Protein 2WY4 (pdb70)

Radius of gyration: 14.41 Å; Cα contacts (8 Å, |Δi|>4): 106; chains: 1; bounding box: 36×35×30 Å

Sequence (139 aa):
TKEQIQIIKDCVPILQKNGEDLTNEFYKIMFNDYPEVKPMFNMEKQISGEQPKALAMAILMAAKNIENLENMRSFVDKVAITHVNLGVKEEHYPIVGACLLKAIKNLLNPDEATLKAWEVAYGKIAKFYIDIEKKLYDK

Secondary structure (DSSP, 8-state):
-HHHHHHHHHHHHHHHHHHHHHHHHHHHHHHHH-GGGGGGS-HHHHHTSHHHHHHHHHHHHHHHTTT-GGGGHHHHHHHHHHHHHTT--GGGHHHHHHHHHHHHHHHH---HHHHHHHHHHHHHHHHHHHHHHHHHHH-

InterPro domains:
  IPR000971 Globin [PF00042] (26-127)
  IPR000971 Globin [PS01033] (1-135)
  IPR009050 Globin-like superfamily [SSF46458] (1-138)
  IPR012292 Globin/Protoglobin [G3DSA:1.10.490.10] (1-140)

B-factor: mean 18.57, std 6.19, range [10.31, 53.13]

Nearest PDB structures (foldseek):
  2wy4-assembly1_A  TM=1.007E+00  e=5.651E-18  Campylobacter jejuni
  7dih-assembly2_B  TM=9.253E-01  e=9.214E-10  Aquifex aeolicus VF5
  3tm9-assembly1_A-2  TM=9.077E-01  e=5.449E-09  Vitreoscilla stercoraria
  4g1b-assembly2_B  TM=9.362E-01  e=6.433E-08  Saccharomyces cerevisiae YJM789
  1gvh-assembly1_A  TM=9.076E-01  e=1.593E-06  Escherichia coli

Organism: Campylobacter jejuni subsp. jejuni serotype O:2 (strain ATCC 700819 / NCTC 11168) (NCBI:txid192222)

CATH classification: 1.10.490.10

Solvent-accessible surface area: 8184 Å² total; per-residue (Å²): 141,166,148,52,48,99,35,4,71,79,5,19,74,76,7,130,163,62,3,58,62,4,0,71,33,4,7,148,10,4,30,112,69,63,77,117,7,89,114,46,54,100,65,148,70,32,152,73,8,104,34,1,107,41,38,5,127,14,17,16,58,1,0,114,27,9,128,70,20,91,101,1,96,85,66,0,52,120,37,0,92,73,45,30,117,86,25,22,92,75,127,46,20,92,35,41,7,57,2,7,33,90,0,2,101,79,83,47,114,23,93,130,56,19,26,112,1,4,102,62,3,30,32,103,19,6,128,24,16,16,81,15,5,91,122,84,84,94,172

Foldseek 3Di:
DVVLLVLLVVCLVVLVVCQLVLLLQLCVQLCVVPVVCVVLDDVVCSVVSNVSVVVSVVSSLCSVQLVPCVVCVVVLLVVLVSCLVSPNALVCLVSSLVSSLVSCCVPVVDDVSSSVSSSVSSVVVSVVNNVSNVVVVVD

Structure (mmCIF, N/CA/C/O backbone):
data_2WY4
#
_entry.id   2WY4
#
_cell.length_a   39.550
_cell.length_b   37.980
_cell.length_c   43.760
_cell.angle_alpha   90.00
_cell.angle_beta   102.68
_cell.angle_gamma   90.00
#
_symmetry.space_group_name_H-M   'P 1 21 1'
#
loop_
_entity.id
_entity.type
_entity.pdbx_description
1 polymer 'SINGLE DOMAIN HAEMOGLOBIN'
2 non-polymer 'PROTOPORPHYRIN IX CONTAINING FE'
3 non-polymer 'CYANIDE ION'
4 water water
#
loop_
_atom_site.group_PDB
_atom_site.id
_atom_site.type_symbol
_atom_site.label_atom_id
_atom_site.label_alt_id
_atom_site.label_comp_id
_atom_site.label_asym_id
_atom_site.label_entity_id
_atom_site.label_seq_id
_atom_site.pdbx_PDB_ins_code
_atom_site.Cartn_x
_atom_site.Cartn_y
_atom_site.Cartn_z
_atom_site.occupancy
_atom_site.B_iso_or_equiv
_atom_site.auth_seq_id
_atom_site.auth_comp_id
_atom_site.auth_asym_id
_atom_site.auth_atom_id
_atom_site.pdbx_PDB_model_num
ATOM 1 N N . THR A 1 2 ? 3.023 15.761 22.868 0.010 24.81 2 THR A N 1
ATOM 2 C CA . THR A 1 2 ? 2.012 15.419 21.825 0.010 24.80 2 THR A CA 1
ATOM 3 C C . THR A 1 2 ? 2.239 16.218 20.516 0.010 24.83 2 THR A C 1
ATOM 4 O O . THR A 1 2 ? 2.398 15.620 19.457 0.010 24.80 2 THR A O 1
ATOM 8 N N . LYS A 1 3 ? 2.227 17.552 20.593 1.00 24.85 3 LYS A N 1
ATOM 9 C CA . LYS A 1 3 ? 2.475 18.452 19.447 1.00 24.36 3 LYS A CA 1
ATOM 10 C C . LYS A 1 3 ? 3.933 18.504 18.959 1.00 22.72 3 LYS A C 1
ATOM 11 O O . LYS A 1 3 ? 4.201 18.572 17.744 1.00 22.38 3 LYS A O 1
ATOM 17 N N . GLU A 1 4 ? 4.883 18.545 19.888 1.00 21.53 4 GLU A N 1
ATOM 18 C CA . GLU A 1 4 ? 6.292 18.568 19.514 1.00 21.23 4 GLU A CA 1
ATOM 19 C C . GLU A 1 4 ? 6.640 17.264 18.789 1.00 20.73 4 GLU A C 1
ATOM 20 O O . GLU A 1 4 ? 7.345 17.297 17.773 1.00 19.53 4 GLU A O 1
ATOM 26 N N . GLN A 1 5 ? 6.167 16.135 19.309 1.00 20.30 5 GLN A N 1
ATOM 27 C CA . GLN A 1 5 ? 6.410 14.826 18.688 1.00 20.40 5 GLN A CA 1
ATOM 28 C C . GLN A 1 5 ? 5.800 14.711 17.290 1.00 19.24 5 GLN A C 1
ATOM 29 O O . GLN A 1 5 ? 6.413 14.138 16.401 1.00 19.22 5 GLN A O 1
ATOM 35 N N . ILE A 1 6 ? 4.598 15.238 17.114 1.00 18.16 6 ILE A N 1
ATOM 36 C CA . ILE A 1 6 ? 3.971 15.230 15.790 1.00 18.64 6 ILE A CA 1
ATOM 37 C C . ILE A 1 6 ? 4.846 15.989 14.809 1.00 17.80 6 ILE A C 1
ATOM 38 O O . ILE A 1 6 ? 5.088 15.531 13.702 1.00 18.17 6 ILE A O 1
ATOM 43 N N . GLN A 1 7 ? 5.304 17.164 15.214 1.00 16.11 7 GLN A N 1
ATOM 44 C CA . GLN A 1 7 ? 6.110 17.977 14.329 1.00 15.97 7 GLN A CA 1
ATOM 45 C C . GLN A 1 7 ? 7.429 17.303 13.980 1.00 16.02 7 GLN A C 1
ATOM 46 O O . GLN A 1 7 ? 7.895 17.403 12.850 1.00 15.92 7 GLN A O 1
ATOM 52 N N . ILE A 1 8 ? 8.051 16.616 14.932 1.00 15.99 8 ILE A N 1
ATOM 53 C CA . ILE A 1 8 ? 9.275 15.893 14.650 1.00 15.98 8 ILE A CA 1
ATOM 54 C C . ILE A 1 8 ? 9.011 14.856 13.565 1.00 15.98 8 ILE A C 1
ATOM 55 O O . ILE A 1 8 ? 9.797 14.731 12.624 1.00 16.01 8 ILE A O 1
ATOM 60 N N . ILE A 1 9 ? 7.923 14.099 13.686 1.00 15.57 9 ILE A N 1
ATOM 61 C CA . ILE A 1 9 ? 7.618 13.121 12.650 1.00 16.14 9 ILE A CA 1
ATOM 62 C C . ILE A 1 9 ? 7.416 13.807 11.303 1.00 17.33 9 ILE A C 1
ATOM 63 O O . ILE A 1 9 ? 7.962 13.351 10.302 1.00 15.80 9 ILE A O 1
ATOM 68 N N . LYS A 1 10 ? 6.672 14.907 11.252 1.00 17.07 10 LYS A N 1
ATOM 69 C CA . LYS A 1 10 ? 6.514 15.649 9.986 1.00 17.49 10 LYS A CA 1
ATOM 70 C C . LYS A 1 10 ? 7.856 16.131 9.451 1.00 17.03 10 LYS A C 1
ATOM 71 O O . LYS A 1 10 ? 8.086 16.098 8.231 1.00 17.22 10 LYS A O 1
ATOM 82 N N . ASP A 1 11 ? 8.748 16.581 10.321 1.00 17.23 11 ASP A N 1
ATOM 83 C CA . ASP A 1 11 ? 10.050 17.086 9.926 1.00 17.59 11 ASP A CA 1
ATOM 84 C C . ASP A 1 11 ? 10.857 15.995 9.254 1.00 16.69 11 ASP A C 1
ATOM 85 O O . ASP A 1 11 ? 11.758 16.260 8.482 1.00 17.93 11 ASP A O 1
ATOM 90 N N . CYS A 1 12 ? 10.541 14.757 9.578 1.00 15.85 12 CYS A N 1
ATOM 91 C CA . CYS A 1 12 ? 11.253 13.619 9.018 1.00 15.97 12 CYS A CA 1
ATOM 92 C C . CYS A 1 12 ? 10.755 13.210 7.645 1.00 15.53 12 CYS A C 1
ATOM 93 O O . CYS A 1 12 ? 11.451 12.462 6.951 1.00 16.03 12 CYS A O 1
ATOM 96 N N . VAL A 1 13 ? 9.574 13.688 7.233 1.00 15.22 13 VAL A N 1
ATOM 97 C CA . VAL A 1 13 ? 9.087 13.398 5.878 1.00 15.92 13 VAL A CA 1
ATOM 98 C C . VAL A 1 13 ? 10.137 13.711 4.779 1.00 15.04 13 VAL A C 1
ATOM 99 O O . VAL A 1 13 ? 10.474 12.855 3.979 1.00 15.01 13 VAL A O 1
ATOM 103 N N . PRO A 1 14 ? 10.663 14.921 4.729 1.00 16.89 14 PRO A N 1
ATOM 104 C CA . PRO A 1 14 ? 11.683 15.229 3.723 1.00 17.32 14 PRO A CA 1
ATOM 105 C C . PRO A 1 14 ? 12.920 14.352 3.786 1.00 17.27 14 PRO A C 1
ATOM 106 O O . PRO A 1 14 ? 13.532 14.032 2.760 1.00 17.81 14 PRO A O 1
ATOM 110 N N . ILE A 1 15 ? 13.305 13.965 4.996 1.00 17.68 15 ILE A N 1
ATOM 111 C CA . ILE A 1 15 ? 14.473 13.127 5.163 1.00 17.82 15 ILE A CA 1
ATOM 112 C C . ILE A 1 15 ? 14.236 11.787 4.509 1.00 16.56 15 ILE A C 1
ATOM 113 O O . ILE A 1 15 ? 15.105 11.220 3.854 1.00 18.54 15 ILE A O 1
ATOM 118 N N . LEU A 1 16 ? 13.028 11.282 4.689 1.00 16.36 16 LEU A N 1
ATOM 119 C CA . LEU A 1 16 ? 12.634 10.029 4.101 1.00 16.06 16 LEU A CA 1
ATOM 120 C C . LEU A 1 16 ? 12.401 10.165 2.591 1.00 16.44 16 LEU A C 1
ATOM 121 O O . LEU A 1 16 ? 12.630 9.215 1.846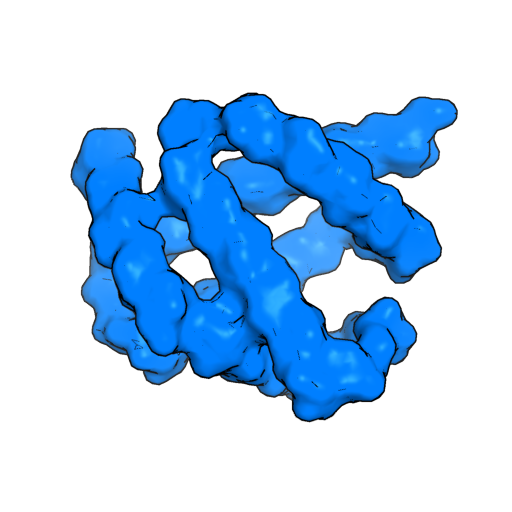 1.00 16.08 16 LEU A O 1
ATOM 126 N N . GLN A 1 17 ? 11.921 11.322 2.153 1.00 16.58 17 GLN A N 1
ATOM 127 C CA . GLN A 1 17 ? 11.775 11.551 0.707 1.00 16.68 17 GLN A CA 1
ATOM 128 C C . GLN A 1 17 ? 13.147 11.465 0.041 1.00 16.71 17 GLN A C 1
ATOM 129 O O . GLN A 1 17 ? 13.257 10.958 -1.078 1.00 19.10 17 GLN A O 1
ATOM 135 N N . LYS A 1 18 ? 14.182 11.955 0.719 1.00 17.82 18 LYS A N 1
ATOM 136 C CA . LYS A 1 18 ? 15.495 12.047 0.128 1.00 19.04 18 LYS A CA 1
ATOM 137 C C . LYS A 1 18 ? 16.317 10.793 0.283 1.00 18.33 18 LYS A C 1
ATOM 138 O O . LYS A 1 18 ? 17.057 10.415 -0.619 1.00 19.17 18 LYS A O 1
ATOM 144 N N . ASN A 1 19 ? 16.213 10.124 1.425 1.00 16.52 19 ASN A N 1
ATOM 145 C CA . ASN A 1 19 ? 17.060 8.964 1.657 1.00 16.05 19 ASN A CA 1
ATOM 146 C C . ASN A 1 19 ? 16.314 7.793 2.263 1.00 15.13 19 ASN A C 1
ATOM 147 O O . ASN A 1 19 ? 16.910 6.928 2.889 1.00 14.60 19 ASN A O 1
ATOM 152 N N . GLY A 1 20 ? 15.000 7.763 2.082 1.00 14.23 20 GLY A N 1
ATOM 153 C CA . GLY A 1 20 ? 14.209 6.696 2.650 1.00 14.43 20 GLY A CA 1
ATOM 154 C C . GLY A 1 20 ? 14.640 5.322 2.216 1.00 13.45 20 GLY A C 1
ATOM 155 O O . GLY A 1 20 ? 14.604 4.392 2.988 1.00 13.84 20 GLY A O 1
ATOM 156 N N . GLU A 1 21 ? 14.997 5.155 0.948 1.00 13.28 21 GLU A N 1
ATOM 157 C CA . GLU A 1 21 ? 15.456 3.877 0.445 1.00 13.88 21 GLU A CA 1
ATOM 158 C C . GLU A 1 21 ? 16.742 3.455 1.118 1.00 14.02 21 GLU A C 1
ATOM 159 O O . GLU A 1 21 ? 16.959 2.279 1.338 1.00 13.56 21 GLU A O 1
ATOM 165 N N . ASP A 1 22 ? 17.595 4.423 1.436 1.00 13.22 22 ASP A N 1
ATOM 166 C CA . ASP A 1 22 ? 18.810 4.092 2.142 1.00 13.90 22 ASP A CA 1
ATOM 167 C C . ASP A 1 22 ? 18.488 3.586 3.569 1.00 13.54 22 ASP A C 1
ATOM 168 O O . ASP A 1 22 ? 19.087 2.627 4.067 1.00 13.39 22 ASP A O 1
ATOM 173 N N . LEU A 1 23 ? 17.515 4.228 4.210 1.00 12.77 23 LEU A N 1
ATOM 174 C CA . LEU A 1 23 ? 17.070 3.785 5.530 1.00 12.30 23 LEU A CA 1
ATOM 175 C C . LEU A 1 23 ? 16.523 2.358 5.441 1.00 12.35 23 LEU A C 1
ATOM 176 O O . LEU A 1 23 ? 16.824 1.523 6.275 1.00 12.51 23 LEU A O 1
ATOM 181 N N . THR A 1 24 ? 15.688 2.079 4.433 1.00 11.51 24 THR A N 1
ATOM 182 C CA . THR A 1 24 ? 15.109 0.761 4.394 1.00 11.51 24 THR A CA 1
ATOM 183 C C . THR A 1 24 ? 16.103 -0.291 3.928 1.00 11.90 24 THR A C 1
ATOM 184 O O . THR A 1 24 ? 16.007 -1.438 4.317 1.00 12.11 24 THR A O 1
ATOM 188 N N . ASN A 1 25 ? 17.064 0.082 3.099 1.00 13.55 25 ASN A N 1
ATOM 189 C CA . ASN A 1 25 ? 18.132 -0.856 2.793 1.00 13.61 25 ASN A CA 1
ATOM 190 C C . ASN A 1 25 ? 18.810 -1.285 4.092 1.00 13.45 25 ASN A C 1
ATOM 191 O O . ASN A 1 25 ? 19.068 -2.455 4.289 1.00 14.40 25 ASN A O 1
ATOM 196 N N . GLU A 1 26 ? 19.083 -0.331 4.978 1.00 13.81 26 GLU A N 1
ATOM 197 C CA . GLU A 1 26 ? 19.708 -0.625 6.275 1.00 14.23 26 GLU A CA 1
ATOM 198 C C . GLU A 1 26 ? 18.786 -1.475 7.157 1.00 12.65 26 GLU A C 1
ATOM 199 O O . GLU A 1 26 ? 19.229 -2.444 7.753 1.00 13.49 26 GLU A O 1
ATOM 205 N N . PHE A 1 27 ? 17.501 -1.158 7.170 1.00 12.26 27 PHE A N 1
ATOM 206 C CA . PHE A 1 27 ? 16.523 -1.956 7.895 1.00 12.23 27 PHE A CA 1
ATOM 207 C C . PHE A 1 27 ? 16.553 -3.417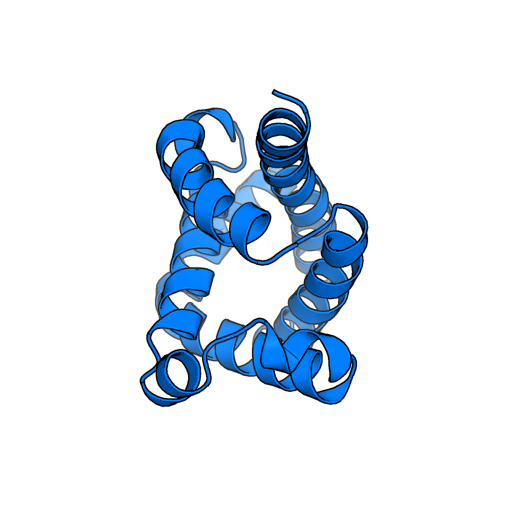 7.436 1.00 11.91 27 PHE A C 1
ATOM 208 O O . PHE A 1 27 ? 16.623 -4.316 8.287 1.00 13.49 27 PHE A O 1
ATOM 216 N N . TYR A 1 28 ? 16.503 -3.691 6.122 1.00 12.69 28 TYR A N 1
ATOM 217 C CA . TYR A 1 28 ? 16.509 -5.076 5.689 1.00 11.92 28 TYR A CA 1
ATOM 218 C C . TYR A 1 28 ? 17.830 -5.776 5.970 1.00 12.46 28 TYR A C 1
ATOM 219 O O . TYR A 1 28 ? 17.837 -6.953 6.252 1.00 12.58 28 TYR A O 1
ATOM 228 N N . LYS A 1 29 ? 18.942 -5.058 5.872 1.00 14.03 29 LYS A N 1
ATOM 229 C CA . LYS A 1 29 ? 20.242 -5.626 6.260 1.00 14.93 29 LYS A CA 1
ATOM 230 C C . LYS A 1 29 ? 20.205 -6.102 7.722 1.00 15.19 29 LYS A C 1
ATOM 231 O O . LYS A 1 29 ? 20.571 -7.243 8.047 1.00 15.77 29 LYS A O 1
ATOM 237 N N . ILE A 1 30 ? 19.755 -5.226 8.601 1.00 15.00 30 ILE A N 1
ATOM 238 C CA . ILE A 1 30 ? 19.678 -5.551 10.034 1.00 15.20 30 ILE A CA 1
ATOM 239 C C . ILE A 1 30 ? 18.717 -6.711 10.268 1.00 14.82 30 ILE A C 1
ATOM 240 O O . ILE A 1 30 ? 19.047 -7.671 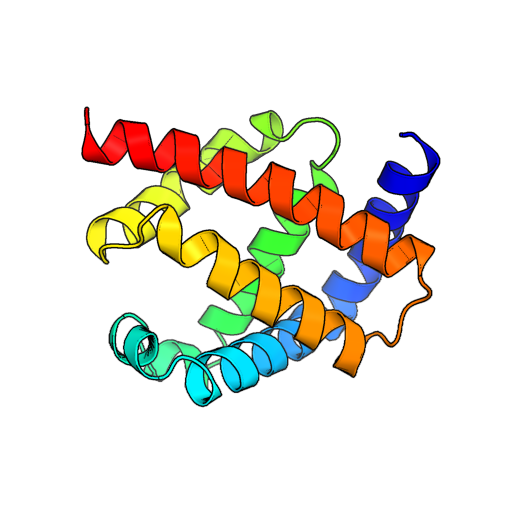10.941 1.00 15.31 30 ILE A O 1
ATOM 245 N N . MET A 1 31 ? 17.529 -6.630 9.700 1.00 13.96 31 MET A N 1
ATOM 246 C CA . MET A 1 31 ? 16.554 -7.644 9.963 1.00 13.53 31 MET A CA 1
ATOM 247 C C . MET A 1 31 ? 16.953 -9.008 9.435 1.00 14.49 31 MET A C 1
ATOM 248 O O . MET A 1 31 ? 16.796 -9.999 10.120 1.00 14.50 31 MET A O 1
ATOM 253 N N . PHE A 1 32 ? 17.482 -9.067 8.209 1.00 14.16 32 PHE A N 1
ATOM 254 C CA . PHE A 1 32 ? 17.878 -10.352 7.647 1.00 14.86 32 PHE A CA 1
ATOM 255 C C . PHE A 1 32 ? 19.076 -10.938 8.387 1.00 15.31 32 PHE A C 1
ATOM 256 O O . PHE A 1 32 ? 19.211 -12.156 8.487 1.00 17.08 32 PHE A O 1
ATOM 264 N N . ASN A 1 33 ? 19.928 -10.083 8.922 1.00 16.20 33 ASN A N 1
ATOM 265 C CA . ASN A 1 33 ? 21.077 -10.553 9.712 1.00 17.25 33 ASN A CA 1
ATOM 266 C C . ASN A 1 33 ? 20.697 -11.054 11.079 1.00 17.77 33 ASN A C 1
ATOM 267 O O . ASN A 1 33 ? 21.239 -12.075 11.539 1.00 19.30 33 ASN A O 1
ATOM 272 N N . ASP A 1 34 ? 19.802 -10.334 11.765 1.00 17.27 34 ASP A N 1
ATOM 273 C CA . ASP A 1 34 ? 19.457 -10.633 13.159 1.00 17.71 34 ASP A CA 1
ATOM 274 C C . ASP A 1 34 ? 18.325 -11.632 13.259 1.00 17.86 34 ASP A C 1
ATOM 275 O O . ASP A 1 34 ? 18.210 -12.374 14.250 1.00 18.41 34 ASP A O 1
ATOM 280 N N . TYR A 1 35 ? 17.467 -11.640 12.230 1.00 17.62 35 TYR A N 1
ATOM 281 C CA . TYR A 1 35 ? 16.267 -12.480 12.194 1.00 17.69 35 TYR A CA 1
ATOM 282 C C . TYR A 1 35 ? 16.180 -13.203 10.836 1.00 17.41 35 TYR A C 1
ATOM 283 O O . TYR A 1 35 ? 15.217 -13.092 10.069 1.00 17.62 35 TYR A O 1
ATOM 292 N N . PRO A 1 36 ? 17.181 -14.010 10.548 1.00 17.59 36 PRO A N 1
ATOM 293 C CA . PRO A 1 36 ? 17.254 -14.662 9.236 1.00 18.02 36 PRO A CA 1
ATOM 294 C C . PRO A 1 36 ? 16.019 -15.521 8.943 1.00 18.18 36 PRO A C 1
ATOM 295 O O . PRO A 1 36 ? 15.676 -15.720 7.779 1.00 19.02 36 PRO A O 1
ATOM 299 N N . GLU A 1 37 ? 15.339 -15.970 9.983 1.00 17.89 37 GLU A N 1
ATOM 300 C CA . GLU A 1 37 ? 14.163 -16.788 9.820 1.00 18.21 37 GLU A CA 1
ATOM 301 C C . GLU A 1 37 ? 13.058 -16.080 9.043 1.00 17.66 37 GLU A C 1
ATOM 302 O O . GLU A 1 37 ? 12.226 -16.742 8.431 1.00 17.36 37 GLU A O 1
ATOM 308 N N . VAL A 1 38 ? 13.042 -14.749 9.045 1.00 17.14 38 VAL A N 1
ATOM 309 C CA . VAL A 1 38 ? 11.993 -14.049 8.285 1.00 16.70 38 VAL A CA 1
ATOM 310 C C . VAL A 1 38 ? 12.364 -13.863 6.823 1.00 16.26 38 VAL A C 1
ATOM 311 O O . VAL A 1 38 ? 11.475 -13.609 6.006 1.00 15.14 38 VAL A O 1
ATOM 315 N N . LYS A 1 39 ? 13.637 -14.017 6.463 1.00 15.92 39 LYS A N 1
ATOM 316 C CA . LYS A 1 39 ? 14.050 -13.708 5.093 1.00 16.69 39 LYS A CA 1
ATOM 317 C C . LYS A 1 39 ? 13.239 -14.415 3.995 1.00 14.69 39 LYS A C 1
ATOM 318 O O . LYS A 1 39 ? 12.857 -13.772 3.027 1.00 15.50 39 LYS A O 1
ATOM 324 N N . PRO A 1 40 ? 12.999 -15.724 4.103 1.00 15.89 40 PRO A N 1
ATOM 325 C CA . PRO A 1 40 ? 12.252 -16.414 3.028 1.00 16.03 40 PRO A CA 1
ATOM 326 C C . PRO A 1 40 ? 10.831 -15.920 2.793 1.00 15.91 40 PRO A C 1
ATOM 327 O O . PRO A 1 40 ? 10.234 -16.286 1.767 1.00 15.98 40 PRO A O 1
ATOM 331 N N . MET A 1 41 ? 10.280 -15.150 3.723 1.00 15.05 41 MET A N 1
ATOM 332 C CA . MET A 1 41 ? 8.967 -14.557 3.527 1.00 14.40 41 MET A CA 1
ATOM 333 C C . MET A 1 41 ? 9.015 -13.521 2.387 1.00 13.81 41 MET A C 1
ATOM 334 O O . MET A 1 41 ? 8.034 -13.315 1.654 1.00 13.63 41 MET A O 1
ATOM 339 N N . PHE A 1 42 ? 10.172 -12.897 2.220 1.00 13.47 42 PHE A N 1
ATOM 340 C CA . PHE A 1 42 ? 10.371 -11.840 1.250 1.00 13.60 42 PHE A CA 1
ATOM 341 C C . PHE A 1 42 ? 10.910 -12.379 -0.062 1.00 14.28 42 PHE A C 1
ATOM 342 O O . PHE A 1 42 ? 11.572 -13.406 -0.082 1.00 15.64 42 PHE A O 1
ATOM 350 N N . ASN A 1 43 ? 10.613 -11.656 -1.131 1.00 13.63 43 ASN A N 1
ATOM 351 C CA . ASN A 1 43 ? 11.146 -11.996 -2.431 1.00 13.31 43 ASN A CA 1
ATOM 352 C C . ASN A 1 43 ? 12.484 -11.291 -2.629 1.00 12.71 43 ASN A C 1
ATOM 353 O O . ASN A 1 43 ? 12.552 -10.081 -2.720 1.00 12.99 43 ASN A O 1
ATOM 358 N N . MET A 1 44 ? 13.573 -12.047 -2.705 1.00 13.77 44 MET A N 1
ATOM 359 C CA . MET A 1 44 ? 14.863 -11.392 -2.870 1.00 14.62 44 MET A CA 1
ATOM 360 C C . MET A 1 44 ? 15.036 -10.607 -4.164 1.00 14.58 44 MET A C 1
ATOM 361 O O . MET A 1 44 ? 15.807 -9.667 -4.215 1.00 14.97 44 MET A O 1
ATOM 366 N N . GLU A 1 45 ? 14.319 -11.006 -5.210 1.00 14.68 45 GLU A N 1
ATOM 367 C CA . GLU A 1 45 ? 14.396 -10.259 -6.455 1.00 15.97 45 GLU A CA 1
ATOM 368 C C . GLU A 1 45 ? 13.931 -8.841 -6.201 1.00 15.61 45 GLU A C 1
ATOM 369 O O . GLU A 1 45 ? 14.445 -7.897 -6.785 1.00 15.08 45 GLU A O 1
ATOM 375 N N . LYS A 1 46 ? 12.921 -8.713 -5.336 1.00 14.85 46 LYS A N 1
ATOM 376 C CA . LYS A 1 46 ? 12.336 -7.393 -5.019 1.00 14.73 46 LYS A CA 1
ATOM 377 C C . LYS A 1 46 ? 13.275 -6.578 -4.112 1.00 14.43 46 LYS A C 1
ATOM 378 O O . LYS A 1 46 ? 13.149 -5.364 -4.038 1.00 15.31 46 LYS A O 1
ATOM 384 N N . GLN A 1 47 ? 14.217 -7.263 -3.462 1.00 14.94 47 GLN A N 1
ATOM 385 C CA . GLN A 1 47 ? 15.203 -6.566 -2.653 1.00 14.92 47 GLN A CA 1
ATOM 386 C C . GLN A 1 47 ? 16.290 -6.054 -3.593 1.00 15.53 47 GLN A C 1
ATOM 387 O O . GLN A 1 47 ? 16.698 -4.904 -3.536 1.00 16.01 47 GLN A O 1
ATOM 393 N N . ILE A 1 48 ? 16.760 -6.931 -4.482 1.00 15.72 48 ILE A N 1
ATOM 394 C CA . ILE A 1 48 ? 17.831 -6.559 -5.383 1.00 16.50 48 ILE A CA 1
ATOM 395 C C . ILE A 1 48 ? 17.445 -5.413 -6.333 1.00 15.48 48 ILE A C 1
ATOM 396 O O . ILE A 1 48 ? 18.243 -4.537 -6.565 1.00 16.26 48 ILE A O 1
ATOM 401 N N . SER A 1 49 ? 16.200 -5.395 -6.783 1.00 14.15 49 SER A N 1
ATOM 402 C CA . SER A 1 49 ? 15.757 -4.362 -7.728 1.00 15.27 49 SER A CA 1
ATOM 403 C C . SER A 1 49 ? 15.540 -3.030 -7.041 1.00 15.37 49 SER A C 1
ATOM 404 O O . SER A 1 49 ? 15.372 -2.011 -7.697 1.00 16.38 49 SER A O 1
ATOM 407 N N . GLY A 1 50 ? 15.474 -3.039 -5.698 1.00 14.51 50 GLY A N 1
ATOM 408 C CA . GLY A 1 50 ? 15.165 -1.838 -4.939 1.00 14.28 50 GLY A CA 1
ATOM 409 C C . GLY A 1 50 ? 13.679 -1.603 -4.755 1.00 13.63 50 GLY A C 1
ATOM 410 O O . GLY A 1 50 ? 13.266 -0.699 -4.049 1.00 14.67 50 GLY A O 1
ATOM 411 N N . GLU A 1 51 ? 12.862 -2.461 -5.370 1.00 13.37 51 GLU A N 1
ATOM 412 C CA . GLU A 1 51 ? 11.410 -2.245 -5.316 1.00 13.87 51 GLU A CA 1
ATOM 413 C C . GLU A 1 51 ? 10.837 -2.348 -3.911 1.00 13.48 51 GLU A C 1
ATOM 414 O O . GLU A 1 51 ? 10.021 -1.531 -3.522 1.00 13.75 51 GLU A O 1
ATOM 420 N N . GLN A 1 52 ? 11.232 -3.367 -3.158 1.00 13.64 52 GLN A N 1
ATOM 421 C CA . GLN A 1 52 ? 10.689 -3.479 -1.802 1.00 12.71 52 GLN A CA 1
ATOM 422 C C . GLN A 1 52 ? 11.249 -2.420 -0.832 1.00 11.85 52 GLN A C 1
ATOM 423 O O . GLN A 1 52 ? 10.498 -1.866 -0.065 1.00 12.64 52 GLN A O 1
ATOM 429 N N . PRO A 1 53 ? 12.542 -2.159 -0.853 1.00 12.02 53 PRO A N 1
ATOM 430 C CA . PRO A 1 53 ? 13.036 -1.015 -0.076 1.00 11.95 53 PRO A CA 1
ATOM 431 C C . PRO A 1 53 ? 12.293 0.266 -0.388 1.00 12.38 53 PRO A C 1
ATOM 432 O O . PRO A 1 53 ? 11.964 1.008 0.520 1.00 12.03 53 PRO A O 1
ATOM 436 N N . LYS A 1 54 ? 11.985 0.525 -1.646 1.00 12.12 54 LYS A N 1
ATOM 437 C CA . LYS A 1 54 ? 11.259 1.737 -1.972 1.00 12.86 54 LYS A CA 1
ATOM 438 C C . LYS A 1 54 ? 9.817 1.657 -1.453 1.00 12.15 54 LYS A C 1
ATOM 439 O O . LYS A 1 54 ? 9.267 2.636 -0.921 1.00 12.58 54 LYS A O 1
ATOM 445 N N . ALA A 1 55 ? 9.211 0.481 -1.574 1.00 11.75 55 ALA A N 1
ATOM 446 C CA . ALA A 1 55 ? 7.847 0.323 -1.140 1.00 12.27 55 ALA A CA 1
ATOM 447 C C . ALA A 1 55 ? 7.717 0.581 0.370 1.00 11.64 55 ALA A C 1
ATOM 448 O O . ALA A 1 55 ? 6.771 1.216 0.836 1.00 12.07 55 ALA A O 1
ATOM 450 N N . LEU A 1 56 ? 8.653 0.031 1.164 1.00 11.36 56 LEU A N 1
ATOM 451 C CA . LEU A 1 56 ? 8.612 0.232 2.600 1.00 11.32 56 LEU A CA 1
ATOM 452 C C . LEU A 1 56 ? 8.820 1.680 2.931 1.00 10.95 56 LEU A C 1
ATOM 453 O O . LEU A 1 56 ? 8.121 2.208 3.814 1.00 11.39 56 LEU A O 1
ATOM 458 N N . ALA A 1 57 ? 9.781 2.308 2.279 1.00 11.06 57 ALA A N 1
ATOM 459 C CA . ALA A 1 57 ? 10.035 3.713 2.534 1.00 11.10 57 ALA A CA 1
ATOM 460 C C . ALA A 1 57 ? 8.776 4.541 2.270 1.00 11.38 57 ALA A C 1
ATOM 461 O O . ALA A 1 57 ? 8.447 5.441 3.025 1.00 11.67 57 ALA A O 1
ATOM 463 N N . MET A 1 58 ? 8.091 4.229 1.183 1.00 11.45 58 MET A N 1
ATOM 464 C CA . MET A 1 58 ? 6.886 4.930 0.838 1.00 10.60 58 MET A CA 1
ATOM 465 C C . MET A 1 58 ? 5.753 4.702 1.816 1.00 10.90 58 MET A C 1
ATOM 466 O O . MET A 1 58 ? 4.978 5.602 2.088 1.00 11.95 58 MET A O 1
ATOM 471 N N . ALA A 1 59 ? 5.690 3.501 2.365 1.00 10.77 59 ALA A N 1
ATOM 472 C CA . ALA A 1 59 ? 4.699 3.228 3.401 1.00 11.47 59 ALA A CA 1
ATOM 473 C C . ALA A 1 59 ? 5.020 3.983 4.701 1.00 11.78 59 ALA A C 1
ATOM 474 O O . ALA A 1 59 ? 4.085 4.404 5.404 1.00 11.24 59 ALA A O 1
ATOM 476 N N . ILE A 1 60 ? 6.311 4.081 5.051 1.00 11.93 60 ILE A N 1
ATOM 477 C CA . ILE A 1 60 ? 6.686 4.847 6.225 1.00 11.93 60 ILE A CA 1
ATOM 478 C C . ILE A 1 60 ? 6.333 6.307 5.992 1.00 12.06 60 ILE A C 1
ATOM 479 O O . ILE A 1 60 ? 5.822 6.966 6.882 1.00 12.91 60 ILE A O 1
ATOM 484 N N . LEU A 1 61 ? 6.636 6.824 4.801 1.00 11.62 61 LEU A N 1
ATOM 485 C CA . LEU A 1 61 ? 6.243 8.194 4.473 1.00 12.21 61 LEU A CA 1
ATOM 486 C C . LEU A 1 61 ? 4.745 8.381 4.623 1.00 12.44 61 LEU A C 1
ATOM 487 O O . LEU A 1 61 ? 4.284 9.412 5.104 1.00 13.27 61 LEU A O 1
ATOM 492 N N . MET A 1 62 ? 3.980 7.417 4.123 1.00 12.83 62 MET A N 1
ATOM 493 C CA . MET A 1 62 ? 2.534 7.491 4.207 1.00 13.23 62 MET A CA 1
ATOM 494 C C . MET A 1 62 ? 2.092 7.598 5.659 1.00 12.87 62 MET A C 1
ATOM 495 O O . MET A 1 62 ? 1.173 8.337 5.977 1.00 13.92 62 MET A O 1
ATOM 500 N N . ALA A 1 63 ? 2.739 6.831 6.533 1.00 12.59 63 ALA A N 1
ATOM 501 C CA . ALA A 1 63 ? 2.363 6.854 7.944 1.00 12.88 63 ALA A CA 1
ATOM 502 C C . ALA A 1 63 ? 2.781 8.190 8.589 1.00 13.88 63 ALA A C 1
ATOM 503 O O . ALA A 1 63 ? 2.033 8.792 9.352 1.00 15.49 63 ALA A O 1
ATOM 505 N N . ALA A 1 64 ? 3.989 8.638 8.296 1.00 13.68 64 ALA A N 1
ATOM 506 C CA . ALA A 1 64 ? 4.462 9.902 8.875 1.00 14.12 64 ALA A CA 1
ATOM 507 C C . ALA A 1 64 ? 3.560 11.066 8.454 1.00 14.93 64 ALA A C 1
ATOM 508 O O . ALA A 1 64 ? 3.215 11.919 9.255 1.00 16.19 64 ALA A O 1
ATOM 510 N N . LYS A 1 65 ? 3.167 11.088 7.182 1.00 15.79 65 LYS A N 1
ATOM 511 C CA . LYS A 1 65 ? 2.249 12.115 6.698 1.00 16.97 65 LYS A CA 1
ATOM 512 C C . LYS A 1 65 ? 0.922 12.106 7.424 1.00 16.83 65 LYS A C 1
ATOM 513 O O . LYS A 1 65 ? 0.326 13.160 7.635 1.00 18.17 65 LYS A O 1
ATOM 519 N N . ASN A 1 66 ? 0.484 10.927 7.835 1.00 16.43 66 ASN A N 1
ATOM 520 C CA . ASN A 1 66 ? -0.816 10.784 8.469 1.00 16.25 66 ASN A CA 1
ATOM 521 C C . ASN A 1 66 ? -0.734 10.462 9.948 1.00 16.98 66 ASN A C 1
ATOM 522 O O . ASN A 1 66 ? -1.686 9.945 10.545 1.00 17.01 66 ASN A O 1
ATOM 527 N N . ILE A 1 67 ? 0.397 10.803 10.550 1.00 17.51 67 ILE A N 1
ATOM 528 C CA . ILE A 1 67 ? 0.603 10.355 11.938 1.00 18.05 67 ILE A CA 1
ATOM 529 C C . ILE A 1 67 ? -0.443 10.870 12.959 1.00 19.40 67 ILE A C 1
ATOM 530 O O . ILE A 1 67 ? -0.732 10.198 13.941 1.00 19.54 67 ILE A O 1
ATOM 535 N N . GLU A 1 68 ? -1.042 12.027 12.695 1.00 20.29 68 GLU A N 1
ATOM 536 C CA . GLU A 1 68 ? -2.089 12.575 13.572 1.00 20.83 68 GLU A CA 1
ATOM 537 C C . GLU A 1 68 ? -3.420 11.851 13.404 1.00 21.01 68 GLU A C 1
ATOM 538 O O . GLU A 1 68 ? -4.286 11.929 14.269 1.00 22.31 68 GLU A O 1
ATOM 544 N N . ASN A 1 69 ? -3.611 11.180 12.270 1.00 20.87 69 ASN A N 1
ATOM 545 C CA . ASN A 1 69 ? -4.853 10.455 12.027 1.00 20.06 69 ASN A CA 1
ATOM 546 C C . ASN A 1 69 ? -4.608 9.329 11.037 1.00 19.48 69 ASN A C 1
ATOM 547 O O . ASN A 1 69 ? -4.742 9.528 9.815 1.00 19.12 69 ASN A O 1
ATOM 552 N N . LEU A 1 70 ? -4.249 8.160 11.565 1.00 20.12 70 LEU A N 1
ATOM 553 C CA . LEU A 1 70 ? -3.882 7.035 10.716 1.00 19.40 70 LEU A CA 1
ATOM 554 C C . LEU A 1 70 ? -5.048 6.511 9.883 1.00 19.40 70 LEU A C 1
ATOM 555 O O . LEU A 1 70 ? -4.822 5.794 8.912 1.00 17.84 70 LEU A O 1
ATOM 560 N N . GLU A 1 71 ? -6.283 6.883 10.227 1.00 19.82 71 GLU A N 1
ATOM 561 C CA . GLU A 1 71 ? -7.428 6.491 9.418 1.00 19.53 71 GLU A CA 1
ATOM 562 C C . GLU A 1 71 ? -7.292 6.997 8.002 1.00 18.48 71 GLU A C 1
ATOM 563 O O . GLU A 1 71 ? -7.906 6.442 7.119 1.00 18.43 71 GLU A O 1
ATOM 569 N N . ASN A 1 72 ? -6.556 8.100 7.804 1.00 17.42 72 ASN A N 1
ATOM 570 C CA . ASN A 1 72 ? -6.372 8.675 6.464 1.00 17.42 72 ASN A CA 1
ATOM 571 C C . ASN A 1 72 ? -5.400 7.920 5.629 1.00 16.59 72 ASN A C 1
ATOM 572 O O . ASN A 1 72 ? -5.065 8.369 4.535 1.00 17.55 72 ASN A O 1
ATOM 577 N N . MET A 1 73 ? -4.929 6.767 6.116 1.00 14.82 73 MET A N 1
ATOM 578 C CA . MET A 1 73 ? -4.182 5.860 5.256 1.00 14.26 73 MET A CA 1
ATOM 579 C C . MET A 1 73 ? -4.834 4.492 5.210 1.00 14.21 73 MET A C 1
ATOM 580 O O . MET A 1 73 ? -4.226 3.541 4.734 1.00 14.87 73 MET A O 1
ATOM 585 N N . ARG A 1 74 ? -6.099 4.408 5.623 1.00 14.76 74 ARG A N 1
ATOM 586 C CA . ARG A 1 74 ? -6.781 3.123 5.653 1.00 15.65 74 ARG A CA 1
ATOM 587 C C . ARG A 1 74 ? -6.817 2.418 4.280 1.00 15.42 74 ARG A C 1
ATOM 588 O O . ARG A 1 74 ? -6.561 1.204 4.165 1.00 15.69 74 ARG A O 1
ATOM 596 N N . SER A 1 75 ? -7.219 3.145 3.238 1.00 15.41 75 SER A N 1
ATOM 597 C CA . SER A 1 75 ? -7.308 2.485 1.926 1.00 15.90 75 SER A CA 1
ATOM 598 C C . SER A 1 75 ? -5.937 1.975 1.454 1.00 15.33 75 SER A C 1
ATOM 599 O O . SER A 1 75 ? -5.867 1.016 0.701 1.00 17.72 75 SER A O 1
ATOM 602 N N . PHE A 1 76 ? -4.852 2.561 1.958 1.00 15.31 76 PHE A N 1
ATOM 603 C CA . PHE A 1 76 ? -3.510 2.114 1.609 1.00 15.24 76 PHE A CA 1
ATOM 604 C C . PHE A 1 76 ? -3.175 0.843 2.405 1.00 14.65 76 PHE A C 1
ATOM 605 O O . PHE A 1 76 ? -2.777 -0.182 1.875 1.00 14.83 76 PHE A O 1
ATOM 613 N N . VAL A 1 77 ? -3.354 0.930 3.707 1.00 14.84 77 VAL A N 1
ATOM 614 C CA . VAL A 1 77 ? -2.967 -0.165 4.573 1.00 14.24 77 VAL A CA 1
ATOM 615 C C . VAL A 1 77 ? -3.777 -1.422 4.310 1.00 14.25 77 VAL A C 1
ATOM 616 O O . VAL A 1 77 ? -3.246 -2.532 4.368 1.00 13.91 77 VAL A O 1
ATOM 620 N N . ASP A 1 78 ? -5.046 -1.230 3.975 1.00 15.26 78 ASP A N 1
ATOM 621 C CA . ASP A 1 78 ? -5.931 -2.344 3.603 1.00 17.78 78 ASP A CA 1
ATOM 622 C C . ASP A 1 78 ? -5.327 -3.241 2.573 1.00 18.19 78 ASP A C 1
ATOM 623 O O . ASP A 1 78 ? -5.564 -4.460 2.555 1.00 18.20 78 ASP A O 1
ATOM 628 N N . LYS A 1 79 ? -4.617 -2.619 1.644 1.00 18.14 79 LYS A N 1
ATOM 629 C CA . LYS A 1 79 ? -4.016 -3.366 0.551 1.00 18.69 79 LYS A CA 1
ATOM 630 C C . LYS A 1 79 ? -2.731 -4.038 0.968 1.00 16.47 79 LYS A C 1
ATOM 631 O O . LYS A 1 79 ? -2.476 -5.186 0.565 1.00 16.91 79 LYS A O 1
ATOM 642 N N . VAL A 1 80 ? -1.920 -3.349 1.771 1.00 15.62 80 VAL A N 1
ATOM 643 C CA . VAL A 1 80 ? -0.694 -3.963 2.254 1.00 14.08 80 VAL A CA 1
ATOM 644 C C . VAL A 1 80 ? -1.049 -5.178 3.134 1.00 14.09 80 VAL A C 1
ATOM 645 O O . VAL A 1 80 ? -0.403 -6.205 3.055 1.00 14.29 80 VAL A O 1
ATOM 649 N N . ALA A 1 81 ? -2.122 -5.064 3.919 1.00 14.61 81 ALA A N 1
ATOM 650 C CA . ALA A 1 81 ? -2.555 -6.154 4.790 1.00 15.27 81 ALA A CA 1
ATOM 651 C C . ALA A 1 81 ? -2.755 -7.461 4.035 1.00 15.68 81 ALA A C 1
ATOM 652 O O . ALA A 1 81 ? -2.591 -8.541 4.620 1.00 16.99 81 ALA A O 1
ATOM 654 N N . ILE A 1 82 ? -3.156 -7.397 2.762 1.00 15.73 82 ILE A N 1
ATOM 655 C CA . ILE A 1 82 ? -3.379 -8.611 2.015 1.00 16.07 82 ILE A CA 1
ATOM 656 C C . ILE A 1 82 ? -2.065 -9.355 1.841 1.00 15.92 82 ILE A C 1
ATOM 657 O O . ILE A 1 82 ? -1.979 -10.579 1.999 1.00 16.30 82 ILE A O 1
ATOM 662 N N . THR A 1 83 ? -1.014 -8.615 1.542 1.00 14.87 83 THR A N 1
ATOM 663 C CA . THR A 1 83 ? 0.293 -9.242 1.386 1.00 14.74 83 THR A CA 1
ATOM 664 C C . THR A 1 83 ? 0.759 -9.847 2.697 1.00 14.31 83 THR A C 1
ATOM 665 O O . THR A 1 83 ? 1.167 -11.009 2.769 1.00 14.40 83 THR A O 1
ATOM 669 N N . HIS A 1 84 ? 0.652 -9.061 3.750 1.00 13.59 84 HIS A N 1
ATOM 670 C CA . HIS A 1 84 ? 1.096 -9.509 5.062 1.00 13.76 84 HIS A CA 1
ATOM 671 C C . HIS A 1 84 ? 0.351 -10.764 5.533 1.00 14.17 84 HIS A C 1
ATOM 672 O O . HIS A 1 84 ? 0.978 -11.728 5.967 1.00 14.82 84 HIS A O 1
ATOM 679 N N . VAL A 1 85 ? -0.980 -10.734 5.477 1.00 14.35 85 VAL A N 1
ATOM 680 C CA . VAL A 1 85 ? -1.739 -11.908 5.909 1.00 14.56 85 VAL A CA 1
ATOM 681 C C . VAL A 1 85 ? -1.418 -13.122 5.031 1.00 14.91 85 VAL A C 1
ATOM 682 O O . VAL A 1 85 ? -1.195 -14.227 5.549 1.00 15.02 85 VAL A O 1
ATOM 686 N N . ASN A 1 86 ? -1.371 -12.939 3.708 1.00 14.50 86 ASN A N 1
ATOM 687 C CA . ASN A 1 86 ? -1.031 -14.053 2.841 1.00 14.31 86 ASN A CA 1
ATOM 688 C C . ASN A 1 86 ? 0.346 -14.678 3.133 1.00 14.30 86 ASN A C 1
ATOM 689 O O . ASN A 1 86 ? 0.560 -15.882 2.924 1.00 14.70 86 ASN A O 1
ATOM 694 N N . LEU A 1 87 ? 1.285 -13.875 3.619 1.00 14.31 87 LEU A N 1
ATOM 695 C CA . LEU A 1 87 ? 2.623 -14.385 3.912 1.00 15.03 87 LEU A CA 1
ATOM 696 C C . LEU A 1 87 ? 2.842 -14.797 5.368 1.00 15.14 87 LEU A C 1
ATOM 697 O O . LEU A 1 87 ? 3.931 -15.210 5.740 1.00 16.49 87 LEU A O 1
ATOM 702 N N . GLY A 1 88 ? 1.791 -14.725 6.167 1.00 14.58 88 GLY A N 1
ATOM 703 C CA . GLY A 1 88 ? 1.850 -15.159 7.559 1.00 15.23 88 GLY A CA 1
ATOM 704 C C . GLY A 1 88 ? 2.520 -14.203 8.504 1.00 15.26 88 GLY A C 1
ATOM 705 O O . GLY A 1 88 ? 3.091 -14.639 9.508 1.00 17.06 88 GLY A O 1
ATOM 706 N N . VAL A 1 89 ? 2.444 -12.908 8.205 1.00 15.04 89 VAL A N 1
ATOM 707 C CA . VAL A 1 89 ? 2.906 -11.893 9.127 1.00 14.32 89 VAL A CA 1
ATOM 708 C C . VAL A 1 89 ? 1.975 -11.913 10.334 1.00 14.50 89 VAL A C 1
ATOM 709 O O . VAL A 1 89 ? 0.758 -11.755 10.215 1.00 15.85 89 VAL A O 1
ATOM 713 N N . LYS A 1 90 ? 2.561 -12.061 11.520 1.00 14.91 90 LYS A N 1
ATOM 714 C CA . LYS A 1 90 ? 1.794 -12.089 12.750 1.00 15.91 90 LYS A CA 1
ATOM 715 C C . LYS A 1 90 ? 2.030 -10.877 13.606 1.00 15.39 90 LYS A C 1
ATOM 716 O O . LYS A 1 90 ? 3.032 -10.182 13.452 1.00 14.86 90 LYS A O 1
ATOM 722 N N . GLU A 1 91 ? 1.127 -10.659 14.567 1.00 15.79 91 GLU A N 1
ATOM 723 C CA . GLU A 1 91 ? 1.285 -9.585 15.523 1.00 15.77 91 GLU A CA 1
ATOM 724 C C . GLU A 1 91 ? 2.670 -9.609 16.117 1.00 15.78 91 GLU A C 1
ATOM 725 O O . GLU A 1 91 ? 3.282 -8.568 16.302 1.00 15.23 91 GLU A O 1
ATOM 736 N N . GLU A 1 92 ? 3.171 -10.802 16.430 1.00 15.31 92 GLU A N 1
ATOM 737 C CA . GLU A 1 92 ? 4.447 -10.933 17.095 1.00 16.07 92 GLU A CA 1
ATOM 738 C C . GLU A 1 92 ? 5.658 -10.594 16.238 1.00 14.83 92 GLU A C 1
ATOM 739 O O . GLU A 1 92 ? 6.766 -10.539 16.739 1.00 16.33 92 GLU A O 1
ATOM 745 N N . HIS A 1 93 ? 5.465 -10.398 14.926 1.00 13.67 93 HIS A N 1
ATOM 746 C CA . HIS A 1 93 ? 6.603 -9.972 14.088 1.00 13.76 93 HIS A CA 1
ATOM 747 C C . HIS A 1 93 ? 6.788 -8.471 14.173 1.00 12.31 93 HIS A C 1
ATOM 748 O O . HIS A 1 93 ? 7.849 -7.993 13.916 1.00 12.99 93 HIS A O 1
ATOM 755 N N . TYR A 1 94 ? 5.748 -7.736 14.538 1.00 12.29 94 TYR A N 1
ATOM 756 C CA . TYR A 1 94 ? 5.845 -6.284 14.560 1.00 12.66 94 TYR A CA 1
ATOM 757 C C . TYR A 1 94 ? 6.924 -5.744 15.520 1.00 13.16 94 TYR A C 1
ATOM 758 O O . TYR A 1 94 ? 7.600 -4.775 15.153 1.00 13.65 94 TYR A O 1
ATOM 767 N N . PRO A 1 95 ? 7.111 -6.305 16.738 1.00 14.10 95 PRO A N 1
ATOM 768 C CA . PRO A 1 95 ? 8.230 -5.846 17.562 1.00 13.54 95 PRO A CA 1
ATOM 769 C C . PRO A 1 95 ? 9.632 -6.094 16.919 1.00 12.94 95 PRO A C 1
ATOM 770 O O . PRO A 1 95 ? 10.612 -5.386 17.234 1.00 13.60 95 PRO A O 1
ATOM 774 N N . ILE A 1 96 ? 9.746 -7.106 16.063 1.00 13.61 96 ILE A N 1
ATOM 775 C CA . ILE A 1 96 ? 11.001 -7.362 15.369 1.00 13.20 96 ILE A CA 1
ATOM 776 C C . ILE A 1 96 ? 11.266 -6.232 14.391 1.00 13.53 96 ILE A C 1
ATOM 777 O O . ILE A 1 96 ? 12.330 -5.648 14.340 1.00 13.30 96 ILE A O 1
ATOM 782 N N . VAL A 1 97 ? 10.267 -5.940 13.570 1.00 13.16 97 VAL A N 1
ATOM 783 C CA . VAL A 1 97 ? 10.368 -4.832 12.630 1.00 13.40 97 VAL A CA 1
ATOM 784 C C . VAL A 1 97 ? 10.671 -3.523 13.347 1.00 13.60 97 VAL A C 1
ATOM 785 O O . VAL A 1 97 ? 11.509 -2.743 12.899 1.00 13.75 97 VAL A O 1
ATOM 789 N N . GLY A 1 98 ? 10.002 -3.271 14.474 1.00 13.24 98 GLY A N 1
ATOM 790 C CA . GLY A 1 98 ? 10.251 -2.027 15.178 1.00 14.24 98 GLY A CA 1
ATOM 791 C C . GLY A 1 98 ? 11.692 -1.929 15.680 1.00 13.82 98 GLY A C 1
ATOM 792 O O . GLY A 1 98 ? 12.308 -0.879 15.605 1.00 14.21 98 GLY A O 1
ATOM 793 N N . ALA A 1 99 ? 12.204 -3.017 16.238 1.00 14.36 99 ALA A N 1
ATOM 794 C CA . ALA A 1 99 ? 13.563 -2.993 16.739 1.00 13.23 99 ALA A CA 1
ATOM 795 C C . ALA A 1 99 ? 14.555 -2.729 15.598 1.00 12.68 99 ALA A C 1
ATOM 796 O O . ALA A 1 99 ?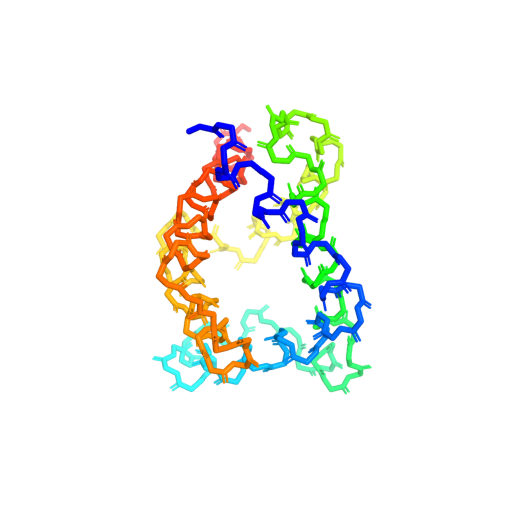 15.466 -1.912 15.736 1.00 13.86 99 ALA A O 1
ATOM 798 N N . CYS A 1 100 ? 14.331 -3.369 14.450 1.00 13.16 100 CYS A N 1
ATOM 799 C CA . CYS A 1 100 ? 15.255 -3.217 13.345 1.00 13.86 100 CYS A CA 1
ATOM 800 C C . CYS A 1 100 ? 15.112 -1.832 12.698 1.00 12.96 100 CYS A C 1
ATOM 801 O O . CYS A 1 100 ? 16.097 -1.225 12.313 1.00 14.27 100 CYS A O 1
ATOM 804 N N . LEU A 1 101 ? 13.887 -1.337 12.604 1.00 12.24 101 LEU A N 1
ATOM 805 C CA . LEU A 1 101 ? 13.685 -0.012 12.046 1.00 13.89 101 LEU A CA 1
ATOM 806 C C . LEU A 1 101 ? 14.299 1.073 12.931 1.00 13.44 101 LEU A C 1
ATOM 807 O O . LEU A 1 101 ? 14.970 1.984 12.447 1.00 13.01 101 LEU A O 1
ATOM 812 N N . LEU A 1 102 ? 14.083 0.994 14.239 1.00 14.32 102 LEU A N 1
ATOM 813 C CA . LEU A 1 102 ? 14.661 1.983 15.130 1.00 13.12 102 LEU A CA 1
ATOM 814 C C . LEU A 1 102 ? 16.186 1.952 15.098 1.00 12.74 102 LEU A C 1
ATOM 815 O O . LEU A 1 102 ? 16.849 3.006 15.155 1.00 13.67 102 LEU A O 1
ATOM 820 N N . LYS A 1 103 ? 16.756 0.764 14.980 1.00 13.20 103 LYS A N 1
ATOM 821 C CA . LYS A 1 103 ? 18.188 0.663 14.858 1.00 12.82 103 LYS A CA 1
ATOM 822 C C . LYS A 1 103 ? 18.692 1.284 13.549 1.00 13.46 103 LYS A C 1
ATOM 823 O O . LYS A 1 103 ? 19.698 1.958 13.532 1.00 14.00 103 LYS A O 1
ATOM 829 N N . ALA A 1 104 ? 17.973 1.038 12.459 1.00 13.57 104 ALA A N 1
ATOM 830 C CA . ALA A 1 104 ? 18.334 1.612 11.173 1.00 12.29 104 ALA A CA 1
ATOM 831 C C . ALA A 1 104 ? 18.316 3.140 11.263 1.00 12.86 104 ALA A C 1
ATOM 832 O O . ALA A 1 104 ? 19.196 3.818 10.721 1.00 14.10 104 ALA A O 1
ATOM 834 N N . ILE A 1 105 ? 17.308 3.663 11.959 1.00 12.78 105 ILE A N 1
ATOM 835 C CA . ILE A 1 105 ? 17.182 5.100 12.138 1.00 13.11 105 ILE A CA 1
ATOM 836 C C . ILE A 1 105 ? 18.366 5.661 12.937 1.00 14.04 105 ILE A C 1
ATOM 837 O O . ILE A 1 105 ? 18.970 6.648 12.576 1.00 13.95 105 ILE A O 1
ATOM 842 N N . LYS A 1 106 ? 18.686 4.998 14.024 1.00 15.15 106 LYS A N 1
ATOM 843 C CA . LYS A 1 106 ? 19.836 5.392 14.822 1.00 16.35 106 LYS A CA 1
ATOM 844 C C . LYS A 1 106 ? 21.108 5.369 13.981 1.00 16.59 106 LYS A C 1
ATOM 845 O O . LYS A 1 106 ? 21.895 6.281 14.034 1.00 17.41 106 LYS A O 1
ATOM 851 N N . ASN A 1 107 ? 21.289 4.312 13.189 1.00 16.85 107 ASN A N 1
ATOM 852 C CA . ASN A 1 107 ? 22.505 4.163 12.367 1.00 17.04 107 ASN A CA 1
ATOM 853 C C . ASN A 1 107 ? 22.656 5.215 11.305 1.00 17.36 107 ASN A C 1
ATOM 854 O O . ASN A 1 107 ? 23.744 5.775 11.130 1.00 17.67 107 ASN A O 1
ATOM 859 N N . LEU A 1 108 ? 21.575 5.473 10.569 1.00 17.73 108 LEU A N 1
ATOM 860 C CA . LEU A 1 108 ? 21.697 6.350 9.416 1.00 18.49 108 LEU A CA 1
ATOM 861 C C . LEU A 1 108 ? 21.360 7.798 9.676 1.00 18.86 108 LEU A C 1
ATOM 862 O O . LEU A 1 108 ? 21.976 8.685 9.079 1.00 19.04 108 LEU A O 1
ATOM 867 N N . LEU A 1 109 ? 20.350 8.075 10.506 1.00 20.19 109 LEU A N 1
ATOM 868 C CA . LEU A 1 109 ? 19.948 9.460 10.756 1.00 21.33 109 LEU A CA 1
ATOM 869 C C . LEU A 1 109 ? 20.702 10.074 11.914 1.00 22.95 109 LEU A C 1
ATOM 870 O O . LEU A 1 109 ? 20.761 11.287 12.037 1.00 23.18 109 LEU A O 1
ATOM 875 N N . ASN A 1 110 ? 21.249 9.214 12.776 1.00 24.14 110 ASN A N 1
ATOM 876 C CA . ASN A 1 110 ? 21.955 9.645 13.982 1.00 25.16 110 ASN A CA 1
ATOM 877 C C . ASN A 1 110 ? 21.195 10.787 14.659 1.00 24.15 110 ASN A C 1
ATOM 878 O O . ASN A 1 110 ? 21.728 11.874 14.894 1.00 24.95 110 ASN A O 1
ATOM 883 N N . PRO A 1 111 ? 19.930 10.537 14.973 1.00 22.87 111 PRO A N 1
ATOM 884 C CA . PRO A 1 111 ? 19.068 11.569 15.545 1.00 22.27 111 PRO A CA 1
ATOM 885 C C . PRO A 1 111 ? 19.300 11.838 17.028 1.00 20.68 111 PRO A C 1
ATOM 886 O O . PRO A 1 111 ? 19.985 11.076 17.723 1.00 20.92 111 PRO A O 1
ATOM 890 N N . ASP A 1 112 ? 18.669 12.906 17.502 1.00 19.51 112 ASP A N 1
ATOM 891 C CA . ASP A 1 112 ? 18.702 13.214 18.931 1.00 19.01 112 ASP A CA 1
ATOM 892 C C . ASP A 1 112 ? 17.705 12.320 19.645 1.00 18.01 112 ASP A C 1
ATOM 893 O O . ASP A 1 112 ? 16.947 11.587 19.013 1.00 18.14 112 ASP A O 1
ATOM 898 N N . GLU A 1 113 ? 17.689 12.353 20.970 1.00 17.23 113 GLU A N 1
ATOM 899 C CA . GLU A 1 113 ? 16.856 11.462 21.719 1.00 16.26 113 GLU A CA 1
ATOM 900 C C . GLU A 1 113 ? 15.406 11.777 21.511 1.00 16.58 113 GLU A C 1
ATOM 901 O O . GLU A 1 113 ? 14.603 10.867 21.471 1.00 17.94 113 GLU A O 1
ATOM 907 N N . ALA A 1 114 ? 15.061 13.064 21.376 1.00 16.43 114 ALA A N 1
ATOM 908 C CA . ALA A 1 114 ? 13.677 13.416 21.162 1.00 15.69 114 ALA A CA 1
ATOM 909 C C . ALA A 1 114 ? 13.168 12.788 19.871 1.00 15.48 114 ALA A C 1
ATOM 910 O O . ALA A 1 114 ? 12.041 12.331 19.811 1.00 15.58 114 ALA A O 1
ATOM 912 N N . THR A 1 115 ? 14.014 12.784 18.847 1.00 14.79 115 THR A N 1
ATOM 913 C CA . THR A 1 115 ? 13.603 12.209 17.548 1.00 14.77 115 THR A CA 1
ATOM 914 C C . THR A 1 115 ? 13.457 10.701 17.657 1.00 15.15 115 THR A C 1
ATOM 915 O O . THR A 1 115 ? 12.491 10.112 17.184 1.00 15.34 115 THR A O 1
ATOM 919 N N . LEU A 1 116 ? 14.423 10.067 18.308 1.00 15.77 116 LEU A N 1
ATOM 920 C CA . LEU A 1 116 ? 14.319 8.634 18.518 1.00 16.73 116 LEU A CA 1
ATOM 921 C C . LEU A 1 116 ? 13.039 8.266 19.283 1.00 17.28 116 LEU A C 1
ATOM 922 O O . LEU A 1 116 ? 12.329 7.328 18.930 1.00 16.98 116 LEU A O 1
ATOM 927 N N . LYS A 1 117 ? 12.774 8.990 20.372 1.00 16.84 117 LYS A N 1
ATOM 928 C CA . LYS A 1 117 ? 11.564 8.775 21.169 1.00 17.39 117 LYS A CA 1
ATOM 929 C C . LYS A 1 117 ? 10.303 8.957 20.319 1.00 16.90 117 LYS A C 1
ATOM 930 O O . LYS A 1 117 ? 9.335 8.173 20.374 1.00 16.11 117 LYS A O 1
ATOM 936 N N . ALA A 1 118 ? 10.331 9.979 19.472 1.00 16.19 118 ALA A N 1
ATOM 937 C CA . ALA A 1 118 ? 9.173 10.263 18.672 1.00 15.96 118 ALA A CA 1
ATOM 938 C C . ALA A 1 118 ? 8.919 9.086 17.715 1.00 15.16 118 ALA A C 1
ATOM 939 O O . ALA A 1 118 ? 7.777 8.705 17.516 1.00 15.98 118 ALA A O 1
ATOM 941 N N . TRP A 1 119 ? 9.982 8.504 17.160 1.00 15.41 119 TRP A N 1
ATOM 942 C CA . TRP A 1 119 ? 9.806 7.358 16.244 1.00 14.06 119 TRP A CA 1
ATOM 943 C C . TRP A 1 119 ? 9.414 6.091 16.978 1.00 15.33 119 TRP A C 1
ATOM 944 O O . TRP A 1 119 ? 8.674 5.262 16.461 1.00 15.98 119 TRP A O 1
ATOM 955 N N . GLU A 1 120 ? 9.890 5.944 18.213 1.00 16.44 120 GLU A N 1
ATOM 956 C CA . GLU A 1 120 ? 9.507 4.776 19.009 1.00 17.02 120 GLU A CA 1
ATOM 957 C C . GLU A 1 120 ? 7.994 4.817 19.241 1.00 16.85 120 GLU A C 1
ATOM 958 O O . GLU A 1 120 ? 7.275 3.825 19.071 1.00 16.02 120 G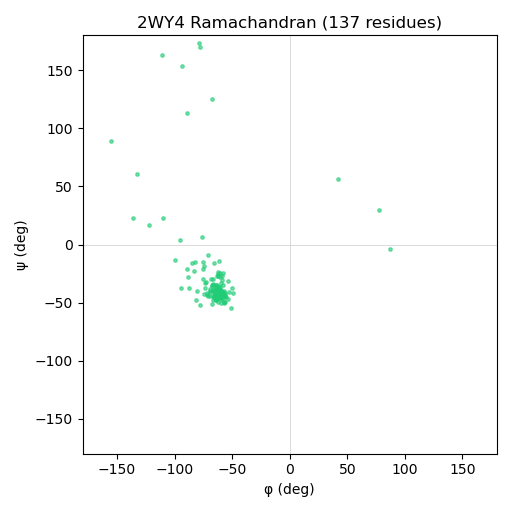LU A O 1
ATOM 969 N N . VAL A 1 121 ? 7.507 5.991 19.631 1.00 15.86 121 VAL A N 1
ATOM 970 C CA . VAL A 1 121 ? 6.085 6.180 19.859 1.00 17.27 121 VAL A CA 1
ATOM 971 C C . VAL A 1 121 ? 5.251 6.016 18.565 1.00 17.59 121 VAL A C 1
ATOM 972 O O . VAL A 1 121 ? 4.211 5.328 18.546 1.00 17.94 121 VAL A O 1
ATOM 976 N N . ALA A 1 122 ? 5.689 6.670 17.504 1.00 16.86 122 ALA A N 1
ATOM 977 C CA . ALA A 1 122 ? 4.979 6.594 16.241 1.00 15.55 122 ALA A CA 1
ATOM 978 C C . ALA A 1 122 ? 4.923 5.170 15.755 1.00 15.51 122 ALA A C 1
ATOM 979 O O . ALA A 1 122 ? 3.888 4.736 15.277 1.00 15.51 122 ALA A O 1
ATOM 981 N N . TYR A 1 123 ? 6.043 4.465 15.815 1.00 14.74 123 TYR A N 1
ATOM 982 C CA . TYR A 1 123 ? 6.033 3.086 15.344 1.00 13.90 123 TYR A CA 1
ATOM 983 C C . TYR A 1 123 ? 5.001 2.245 16.097 1.00 14.92 123 TYR A C 1
ATOM 984 O O . TYR A 1 123 ? 4.280 1.453 15.525 1.00 14.56 123 TYR A O 1
ATOM 993 N N . GLY A 1 124 ? 4.931 2.415 17.417 1.00 15.38 124 GLY A N 1
ATOM 994 C CA . GLY A 1 124 ? 3.952 1.657 18.138 1.00 16.08 124 GLY A CA 1
ATOM 995 C C . GLY A 1 124 ? 2.558 1.897 17.598 1.00 16.58 124 GLY A C 1
ATOM 996 O O . GLY A 1 124 ? 1.768 0.963 17.468 1.00 16.38 124 GLY A O 1
ATOM 997 N N . LYS A 1 125 ? 2.246 3.151 17.290 1.00 16.45 125 LYS A N 1
ATOM 998 C CA . LYS A 1 125 ? 0.928 3.485 16.794 1.00 17.34 125 LYS A CA 1
ATOM 999 C C . LYS A 1 125 ? 0.666 2.936 15.384 1.00 16.05 125 LYS A C 1
ATOM 1000 O O . LYS A 1 125 ? -0.415 2.443 15.090 1.00 15.56 125 LYS A O 1
ATOM 1011 N N . ILE A 1 126 ? 1.668 3.023 14.523 1.00 15.21 126 ILE A N 1
ATOM 1012 C CA . ILE A 1 126 ? 1.573 2.569 13.138 1.00 14.13 126 ILE A CA 1
ATOM 1013 C C . ILE A 1 126 ? 1.408 1.056 13.134 1.00 14.39 126 ILE A C 1
ATOM 1014 O O . ILE A 1 126 ? 0.539 0.502 12.476 1.00 14.65 126 ILE A O 1
ATOM 1019 N N . ALA A 1 127 ? 2.208 0.384 13.946 1.00 14.24 127 ALA A N 1
ATOM 1020 C CA . ALA A 1 127 ? 2.120 -1.048 14.048 1.00 13.46 127 ALA A CA 1
ATOM 1021 C C . ALA A 1 127 ? 0.741 -1.480 14.494 1.00 14.10 127 ALA A C 1
ATOM 1022 O O . ALA A 1 127 ? 0.206 -2.433 13.960 1.00 15.00 127 ALA A O 1
ATOM 1024 N N . LYS A 1 128 ? 0.190 -0.807 15.499 1.00 15.51 128 LYS A N 1
ATOM 1025 C CA . LYS A 1 128 ? -1.128 -1.160 15.985 1.00 16.41 128 LYS A CA 1
ATOM 1026 C C . LYS A 1 128 ? -2.176 -1.036 14.881 1.00 16.07 128 LYS A C 1
ATOM 1027 O O . LYS A 1 128 ? -3.075 -1.864 14.770 1.00 16.05 128 LYS A O 1
ATOM 1038 N N . PHE A 1 129 ? -2.076 0.025 14.079 1.00 15.61 129 PHE A N 1
ATOM 1039 C CA . PHE A 1 129 ? -3.011 0.205 12.969 1.00 15.51 129 PHE A CA 1
ATOM 1040 C C . PHE A 1 129 ? -2.962 -0.962 11.973 1.00 14.80 129 PHE A C 1
ATOM 1041 O O . PHE A 1 129 ? -4.020 -1.473 11.563 1.00 15.03 129 PHE A O 1
ATOM 1049 N N . TYR A 1 130 ? -1.760 -1.395 11.603 1.00 14.57 130 TYR A N 1
ATOM 1050 C CA . TYR A 1 130 ? -1.610 -2.535 10.702 1.00 14.32 130 TYR A CA 1
ATOM 1051 C C . TYR A 1 130 ? -2.098 -3.829 11.360 1.00 14.91 130 TYR A C 1
ATOM 1052 O O . TYR A 1 130 ? -2.877 -4.603 10.770 1.00 14.56 130 TYR A O 1
ATOM 1061 N N . ILE A 1 131 ? -1.665 -4.058 12.603 1.00 15.04 131 IL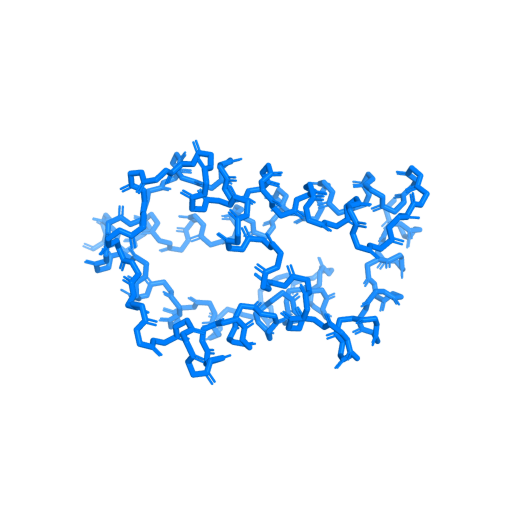E A N 1
ATOM 1062 C CA . ILE A 1 131 ? -2.04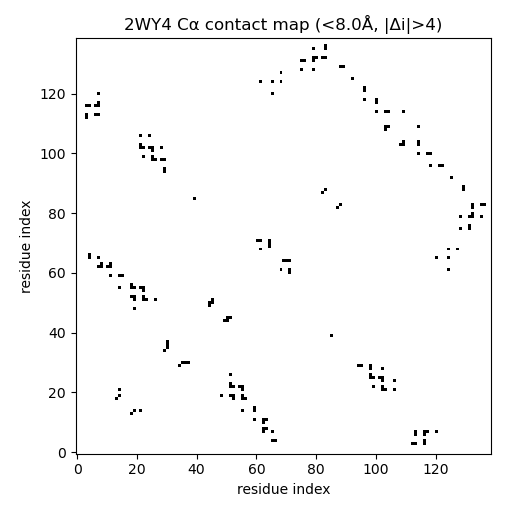6 -5.275 13.335 1.00 15.22 131 ILE A CA 1
ATOM 1063 C C . ILE A 1 131 ? -3.557 -5.435 13.417 1.00 16.01 131 ILE A C 1
ATOM 1064 O O . ILE A 1 131 ? -4.090 -6.531 13.206 1.00 16.14 131 ILE A O 1
ATOM 1069 N N . ASP A 1 132 ? -4.246 -4.351 13.734 1.00 15.81 132 ASP A N 1
ATOM 1070 C CA . ASP A 1 132 ? -5.700 -4.438 13.927 1.00 17.10 132 ASP A CA 1
ATOM 1071 C C . ASP A 1 132 ? -6.432 -4.775 12.637 1.00 17.07 132 ASP A C 1
ATOM 1072 O O . ASP A 1 132 ? -7.391 -5.569 12.628 1.00 17.38 132 ASP A O 1
ATOM 1077 N N . ILE A 1 133 ? -5.985 -4.196 11.528 1.00 16.60 133 ILE A N 1
ATOM 1078 C CA . ILE A 1 133 ? -6.584 -4.488 10.230 1.00 17.04 133 ILE A CA 1
ATOM 1079 C C . ILE A 1 133 ? -6.308 -5.950 9.835 1.00 17.07 133 ILE A C 1
ATOM 1080 O O . ILE A 1 133 ? -7.214 -6.665 9.377 1.00 17.24 133 ILE A O 1
ATOM 1085 N N . GLU A 1 134 ? -5.066 -6.387 10.046 1.00 16.42 134 GLU A N 1
ATOM 1086 C CA . GLU A 1 134 ? -4.668 -7.738 9.743 1.00 16.67 134 GLU A CA 1
ATOM 1087 C C . GLU A 1 134 ? -5.374 -8.768 10.638 1.00 17.85 134 GLU A C 1
ATOM 1088 O O . GLU A 1 134 ? -5.763 -9.837 10.178 1.00 17.31 134 GLU A O 1
ATOM 1094 N N . LYS A 1 135 ? -5.557 -8.431 11.906 1.00 19.36 135 LYS A N 1
ATOM 1095 C CA . LYS A 1 135 ? -6.264 -9.326 12.822 1.00 21.47 135 LYS A CA 1
ATOM 1096 C C . LYS A 1 135 ? -7.646 -9.613 12.281 1.00 2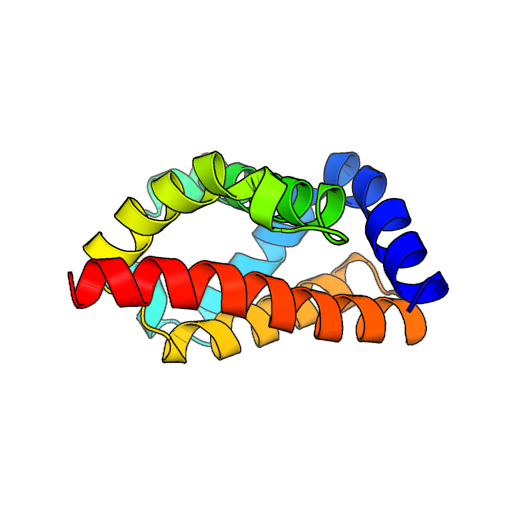2.52 135 LYS A C 1
ATOM 1097 O O . LYS A 1 135 ? -8.097 -10.765 12.298 1.00 21.83 135 LYS A O 1
ATOM 1103 N N . LYS A 1 136 ? -8.331 -8.572 11.807 1.00 23.68 136 LYS A N 1
ATOM 1104 C CA . LYS A 1 136 ? -9.646 -8.749 11.205 1.00 25.33 136 LYS A CA 1
ATOM 1105 C C . LYS A 1 136 ? -9.558 -9.671 10.011 1.00 25.27 136 LYS A C 1
ATOM 1106 O O . LYS A 1 136 ? -10.415 -10.529 9.828 1.00 25.72 136 LYS A O 1
ATOM 1112 N N . LEU A 1 137 ? -8.535 -9.508 9.173 1.00 24.55 137 LEU A N 1
ATOM 1113 C CA . LEU A 1 137 ? -8.406 -10.398 8.017 1.00 24.91 137 LEU A CA 1
ATOM 1114 C C . LEU A 1 137 ? -8.228 -11.835 8.417 1.00 24.98 137 LEU A C 1
ATOM 1115 O O . LEU A 1 137 ? -8.808 -12.730 7.833 1.00 25.56 137 LEU A O 1
ATOM 1120 N N . TYR A 1 138 ? -7.406 -12.069 9.429 1.00 25.28 138 TYR A N 1
ATOM 1121 C CA . TYR A 1 138 ? -7.186 -13.420 9.891 1.00 25.73 138 TYR A CA 1
ATOM 1122 C C . TYR A 1 138 ? -8.461 -14.020 10.497 1.00 27.72 138 TYR A C 1
ATOM 1123 O O . TYR A 1 138 ? -8.709 -15.205 10.370 1.00 28.67 138 TYR A O 1
ATOM 1132 N N . ASP A 1 139 ? -9.259 -13.194 11.163 1.00 29.81 139 ASP A N 1
ATOM 1133 C CA . ASP A 1 139 ? -10.446 -13.687 11.862 1.00 32.43 139 ASP A CA 1
ATOM 1134 C C . ASP A 1 139 ? -11.759 -13.487 11.100 1.00 34.00 139 ASP A C 1
ATOM 1135 O O . ASP A 1 139 ? -12.789 -14.055 11.484 1.00 34.87 139 ASP A O 1
ATOM 1140 N N . LYS A 1 140 ? -11.755 -12.671 10.053 1.00 35.56 140 LYS A N 1
ATOM 1141 C CA . LYS A 1 140 ? -13.009 -12.374 9.369 1.00 36.66 140 LYS A CA 1
ATOM 1142 C C . LYS A 1 140 ? -13.206 -13.292 8.171 1.00 37.25 140 LYS A C 1
ATOM 1143 O O . LYS A 1 140 ? -13.716 -14.412 8.330 1.00 37.64 140 LYS A O 1
#